Protein AF-A0A4V4HAG2-F1 (afdb_monomer_lite)

Radius of gyration: 19.71 Å; chains: 1; bounding box: 42×32×71 Å

Organism: Dendrothele bispora (strain CBS 962.96) (NCBI:txid1314807)

InterPro domains:
  IPR001300 Peptidase C2, calpain, catalytic domain [PF00648] (74-157)
  IPR001300 Peptidase C2, calpain, catalytic domain [PS50203] (80-157)
  IPR022684 Peptidase C2, calpain family [PR00704] (33-56)
  IPR022684 Peptidase C2, calpain family [PR00704] (79-101)
  IPR022684 Peptidase C2, calpain family [PR00704] (136-157)
  IPR022684 Peptidase C2, calpain family [PTHR10183] (34-156)
  IPR038765 Papain-like cysteine peptidase superfamily [SSF54001] (9-156)

Foldseek 3Di:
DDDDDPPDDDDDPPPPPPLCPPQVVVLLVVLAVVQVVQVVVCVVVVAADADPVQHCQVPVPVNVDDPDDDPDDDDDPDDDAPVVVDVDDDPDDVFQALVVQDDDPRDPCVVVNVVLNVQRVDGPRNVVQFSDDDVVRFKTWGWDQDPNHIDIDIHGD

Sequence (157 aa):
AVPLSQTTFVQQPEKAGLLVTEELDKALNDCRAKVDRISKDCKMRNRKFRDVEFDIELDKERCLHGLGETDESYDPSDVQRVSEIFENPQFFVDGADSADLVQGGSIGDCWFVSALATMATKKNLVERFCVARDEQVGVYGFIFFRDAYWVTVIIDE

Structure (mmCIF, N/CA/C/O backbone):
data_AF-A0A4V4HAG2-F1
#
_entry.id   AF-A0A4V4HAG2-F1
#
loop_
_atom_site.group_PDB
_atom_site.id
_atom_site.type_symbol
_atom_site.label_atom_id
_atom_site.label_alt_id
_atom_site.label_comp_id
_atom_site.label_asym_id
_atom_site.label_entity_id
_atom_site.label_seq_id
_atom_site.pdbx_PDB_ins_code
_atom_site.Cartn_x
_atom_site.Cartn_y
_atom_site.Cartn_z
_atom_site.occupancy
_atom_site.B_iso_or_equiv
_atom_site.auth_seq_id
_atom_site.auth_comp_id
_atom_site.auth_asym_id
_atom_site.auth_atom_id
_atom_site.pdbx_PDB_model_num
ATOM 1 N N . ALA A 1 1 ? 13.679 -11.056 54.176 1.00 47.12 1 ALA A N 1
ATOM 2 C CA . ALA A 1 1 ? 13.637 -10.262 52.933 1.00 47.12 1 ALA A CA 1
ATOM 3 C C . ALA A 1 1 ? 12.186 -9.883 52.672 1.00 47.12 1 ALA A C 1
ATOM 5 O O . ALA A 1 1 ? 11.338 -10.763 52.738 1.00 47.12 1 ALA A O 1
ATOM 6 N N . VAL A 1 2 ? 11.890 -8.595 52.486 1.00 49.06 2 VAL A N 1
ATOM 7 C CA . VAL A 1 2 ? 10.539 -8.116 52.145 1.00 49.06 2 VAL A CA 1
ATOM 8 C C . VAL A 1 2 ? 10.338 -8.341 50.641 1.00 49.06 2 VAL A C 1
ATOM 10 O O . VAL A 1 2 ? 11.245 -7.986 49.886 1.00 49.06 2 VAL A O 1
ATOM 13 N N . PRO A 1 3 ? 9.227 -8.941 50.175 1.00 53.97 3 PRO A N 1
ATOM 14 C CA . PRO A 1 3 ? 8.995 -9.106 48.747 1.00 53.97 3 PRO A CA 1
ATOM 15 C C . PRO A 1 3 ? 8.775 -7.728 48.121 1.00 53.97 3 PRO A C 1
ATOM 17 O O . PRO A 1 3 ? 7.953 -6.951 48.608 1.00 53.97 3 PRO A O 1
ATOM 20 N N . LEU A 1 4 ? 9.511 -7.417 47.055 1.00 51.91 4 LEU A N 1
ATOM 21 C CA . LEU A 1 4 ? 9.258 -6.229 46.245 1.00 51.91 4 LEU A CA 1
ATOM 22 C C . LEU A 1 4 ? 7.850 -6.349 45.651 1.00 51.91 4 LEU A C 1
ATOM 24 O O . LEU A 1 4 ? 7.572 -7.284 44.901 1.00 51.91 4 LEU A O 1
ATOM 28 N N . SER A 1 5 ? 6.956 -5.423 46.004 1.00 62.81 5 SER A N 1
ATOM 29 C CA . SER A 1 5 ? 5.647 -5.330 45.364 1.00 62.81 5 SER A CA 1
ATOM 30 C C . SER A 1 5 ? 5.860 -5.049 43.882 1.00 62.81 5 SER A C 1
ATOM 32 O O . SER A 1 5 ? 6.462 -4.035 43.526 1.00 62.81 5 SER A O 1
ATOM 34 N N . GLN A 1 6 ? 5.384 -5.947 43.025 1.00 57.25 6 GLN A N 1
ATOM 35 C CA . GLN A 1 6 ? 5.404 -5.768 41.581 1.00 57.25 6 GLN A CA 1
ATOM 36 C C . GLN A 1 6 ? 4.540 -4.545 41.249 1.00 57.25 6 GLN A C 1
ATOM 38 O O . GLN A 1 6 ? 3.309 -4.611 41.279 1.00 57.25 6 GLN A O 1
ATOM 43 N N . THR A 1 7 ? 5.177 -3.403 40.994 1.00 53.19 7 THR A N 1
ATOM 44 C CA . THR A 1 7 ? 4.487 -2.191 40.557 1.00 53.19 7 THR A CA 1
ATOM 45 C C . THR A 1 7 ? 3.937 -2.461 39.163 1.00 53.19 7 THR A C 1
ATOM 47 O O . THR A 1 7 ? 4.643 -2.348 38.166 1.00 53.19 7 THR A O 1
ATOM 50 N N . THR A 1 8 ? 2.681 -2.890 39.092 1.00 56.91 8 THR A N 1
ATOM 51 C CA . THR A 1 8 ? 2.006 -3.112 37.816 1.00 56.91 8 THR A CA 1
ATOM 52 C C . THR A 1 8 ? 1.459 -1.768 37.364 1.00 56.91 8 THR A C 1
ATOM 54 O O . THR A 1 8 ? 0.564 -1.211 38.000 1.00 56.91 8 THR A O 1
ATOM 57 N N . PHE A 1 9 ? 2.025 -1.213 36.294 1.00 58.41 9 PHE A N 1
ATOM 58 C CA . PHE A 1 9 ? 1.470 -0.025 35.661 1.00 58.41 9 PHE A CA 1
ATOM 59 C C . PHE A 1 9 ? 0.163 -0.421 34.968 1.00 58.41 9 PHE A C 1
ATOM 61 O O . PHE A 1 9 ? 0.169 -1.064 33.920 1.00 58.41 9 PHE A O 1
ATOM 68 N N . VAL A 1 10 ? -0.969 -0.084 35.586 1.00 59.94 10 VAL A N 1
ATOM 69 C CA . VAL A 1 10 ? -2.289 -0.284 34.984 1.00 59.94 10 VAL A CA 1
ATOM 70 C C . VAL A 1 10 ? -2.469 0.789 33.918 1.00 59.94 10 VAL A C 1
ATOM 72 O O . VAL A 1 10 ? -2.608 1.972 34.229 1.00 59.94 10 VAL A O 1
ATOM 75 N N . GLN A 1 11 ? -2.436 0.374 32.653 1.00 49.59 11 GLN A N 1
ATOM 76 C CA . GLN A 1 11 ? -2.688 1.259 31.523 1.00 49.59 11 GLN A CA 1
ATOM 77 C C . GLN A 1 11 ? -4.124 1.792 31.646 1.00 49.59 11 GLN A C 1
ATOM 79 O O . GLN A 1 11 ? -5.079 1.017 31.624 1.00 49.59 11 GLN A O 1
ATOM 84 N N . GLN A 1 12 ? -4.281 3.103 31.861 1.00 52.28 12 GLN A N 1
ATOM 85 C CA . GLN A 1 12 ? -5.604 3.705 32.025 1.00 52.28 12 GLN A CA 1
ATOM 86 C C . GLN A 1 12 ? -6.401 3.557 30.717 1.00 52.28 12 GLN A C 1
ATOM 88 O O . GLN A 1 12 ? -5.932 4.038 29.682 1.00 52.28 12 GLN A O 1
ATOM 93 N N . PRO A 1 13 ? -7.593 2.932 30.743 1.00 58.12 13 PRO A N 1
ATOM 94 C CA . PRO A 1 13 ? -8.338 2.596 29.529 1.00 58.12 13 PRO A CA 1
ATOM 95 C C . PRO A 1 13 ? -8.840 3.823 28.751 1.00 58.12 13 PRO A C 1
ATOM 97 O O . PRO A 1 13 ? -9.103 3.714 27.560 1.00 58.12 13 PRO A O 1
ATOM 100 N N . GLU A 1 14 ? -8.933 4.994 29.389 1.00 52.31 14 GLU A N 1
ATOM 101 C CA . GLU A 1 14 ? -9.659 6.156 28.847 1.00 52.31 14 GLU A CA 1
ATOM 102 C C . GLU A 1 14 ? -8.780 7.355 28.462 1.00 52.31 14 GLU A C 1
ATOM 104 O O . GLU A 1 14 ? -9.263 8.477 28.328 1.00 52.31 14 GLU A O 1
ATOM 109 N N . LYS A 1 15 ? -7.473 7.152 28.266 1.00 45.94 15 LYS A N 1
ATOM 110 C CA . LYS A 1 15 ? -6.581 8.200 27.732 1.00 45.94 15 LYS A CA 1
ATOM 111 C C . LYS A 1 15 ? -5.732 7.724 26.555 1.00 45.94 15 LYS A C 1
ATOM 113 O O . LYS A 1 15 ? -4.587 8.141 26.403 1.00 45.94 15 LYS A O 1
ATOM 118 N N . ALA A 1 16 ? -6.298 6.900 25.676 1.00 50.19 16 ALA A N 1
ATOM 119 C CA . ALA A 1 16 ? -5.912 7.013 24.272 1.00 50.19 16 ALA A CA 1
ATOM 120 C C . ALA A 1 16 ? -6.422 8.393 23.821 1.00 50.19 16 ALA A C 1
ATOM 122 O O . ALA A 1 16 ? -7.624 8.630 23.838 1.00 50.19 16 ALA A O 1
ATOM 123 N N . GLY A 1 17 ? -5.506 9.347 23.625 1.00 47.34 17 GLY A N 1
ATOM 124 C CA . GLY A 1 17 ? -5.815 10.778 23.580 1.00 47.34 17 GLY A CA 1
ATOM 125 C C . GLY A 1 17 ? -6.940 11.141 22.610 1.00 47.34 17 GLY A C 1
ATOM 126 O O . GLY A 1 17 ? -7.101 10.516 21.575 1.00 47.34 17 GLY A O 1
ATOM 127 N N . LEU A 1 18 ? -7.675 12.204 22.928 1.00 41.59 18 LEU A N 1
ATOM 128 C CA . LEU A 1 18 ? -8.749 12.799 22.120 1.00 41.59 18 LEU A CA 1
ATOM 129 C C . LEU A 1 18 ? -8.351 13.085 20.647 1.00 41.59 18 LEU A C 1
ATOM 131 O O . LEU A 1 18 ? -9.209 13.16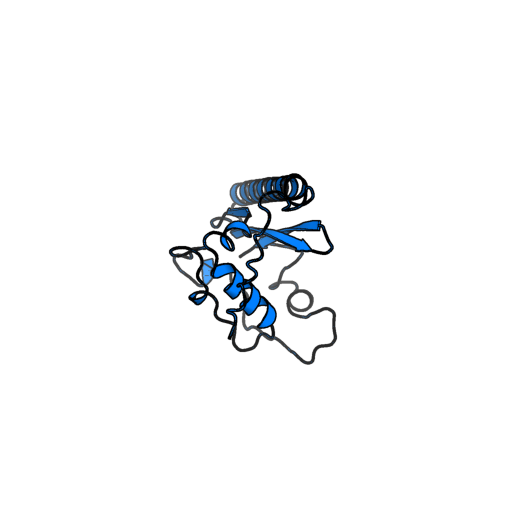2 19.780 1.00 41.59 18 LEU A O 1
ATOM 135 N N . LEU A 1 19 ? -7.047 13.177 20.360 1.00 48.59 19 LEU A N 1
ATOM 136 C CA . LEU A 1 19 ? -6.448 13.297 19.018 1.00 48.59 19 LEU A CA 1
ATOM 137 C C . LEU A 1 19 ? -6.477 11.985 18.203 1.00 48.59 19 LEU A C 1
ATOM 139 O O . LEU A 1 19 ? -6.257 11.979 16.998 1.00 48.59 19 LEU A O 1
ATOM 143 N N . VAL A 1 20 ? -6.706 10.846 18.857 1.00 58.84 20 VAL A N 1
ATOM 144 C CA . VAL A 1 20 ? -6.510 9.506 18.289 1.00 58.84 20 VAL A CA 1
ATOM 145 C C . VAL A 1 20 ? -7.779 8.955 17.645 1.00 58.84 20 VAL A C 1
ATOM 147 O O . VAL A 1 20 ? -7.663 8.032 16.853 1.00 58.84 20 VAL A O 1
ATOM 150 N N . THR A 1 21 ? -8.972 9.488 17.932 1.00 72.75 21 THR A N 1
ATOM 151 C CA . THR A 1 21 ? -10.220 8.934 17.374 1.00 72.75 21 THR A CA 1
ATOM 152 C C . THR A 1 21 ? -10.782 9.767 16.234 1.00 72.75 21 THR A C 1
ATOM 154 O O . THR A 1 21 ? -10.887 9.245 15.139 1.00 72.75 21 THR A O 1
ATOM 157 N N . GLU A 1 22 ? -11.086 11.056 16.418 1.00 86.25 22 GLU A N 1
ATOM 158 C CA . GLU A 1 22 ? -11.798 11.819 15.374 1.00 86.25 22 GLU A CA 1
ATOM 159 C C . GLU A 1 22 ? -10.943 12.069 14.123 1.00 86.25 22 GLU A C 1
ATOM 161 O O . GLU A 1 22 ? -11.402 11.859 12.999 1.00 86.25 22 GLU A O 1
ATOM 166 N N . GLU A 1 23 ? -9.684 12.482 14.299 1.00 87.69 23 GLU A N 1
ATOM 167 C CA . GLU A 1 23 ? -8.761 12.691 13.176 1.00 87.69 23 GLU A CA 1
ATOM 168 C C . GLU A 1 23 ? -8.406 11.374 12.484 1.00 87.69 23 GLU A C 1
ATOM 170 O O . GLU A 1 23 ? -8.325 11.325 11.255 1.00 87.69 23 GLU A O 1
ATOM 175 N N . LEU A 1 24 ? -8.242 10.302 13.266 1.00 90.38 24 LEU A N 1
ATOM 176 C CA . LEU A 1 24 ? -8.034 8.963 12.731 1.00 90.38 24 LEU A CA 1
ATOM 177 C C . LEU A 1 24 ? -9.255 8.518 11.932 1.00 90.38 24 LEU A C 1
ATOM 179 O O . LEU A 1 24 ? -9.106 8.139 10.780 1.00 90.38 24 LEU A O 1
ATOM 183 N N . ASP A 1 25 ? -10.457 8.599 12.497 1.00 92.44 25 ASP A N 1
ATOM 184 C CA . ASP A 1 25 ? -11.702 8.191 11.846 1.00 92.44 25 ASP A CA 1
ATOM 185 C C . ASP A 1 25 ? -11.912 8.962 10.546 1.00 92.44 25 ASP A C 1
ATOM 187 O O . ASP A 1 25 ? -12.253 8.372 9.517 1.00 92.44 25 ASP A O 1
ATOM 191 N N . LYS A 1 26 ? -11.636 10.271 10.561 1.00 93.75 26 LYS A N 1
ATOM 192 C CA . LYS A 1 26 ? -11.636 11.089 9.351 1.00 93.75 26 LYS A CA 1
ATOM 193 C C . LYS A 1 26 ? -10.627 10.563 8.328 1.00 93.75 26 LYS A C 1
ATOM 195 O O . LYS A 1 26 ? -11.015 10.320 7.189 1.00 93.75 26 LYS A O 1
ATOM 200 N N . ALA A 1 27 ? -9.370 10.348 8.714 1.00 94.00 27 ALA A N 1
ATOM 201 C CA . ALA A 1 27 ? -8.334 9.861 7.805 1.00 94.00 27 ALA A CA 1
ATOM 202 C C . ALA A 1 27 ? -8.646 8.455 7.258 1.00 94.00 27 ALA A C 1
ATOM 204 O O . ALA A 1 27 ? -8.455 8.192 6.072 1.00 94.00 27 ALA A O 1
ATOM 205 N N . LEU A 1 28 ? -9.200 7.568 8.087 1.00 95.12 28 LEU A N 1
ATOM 206 C CA . LEU A 1 28 ? -9.660 6.244 7.678 1.00 95.12 28 LEU A CA 1
ATOM 207 C C . LEU A 1 28 ? -10.788 6.353 6.644 1.00 95.12 28 LEU A C 1
ATOM 209 O O . LEU A 1 28 ? -10.758 5.666 5.626 1.00 95.12 28 LEU A O 1
ATOM 213 N N . ASN A 1 29 ? -11.776 7.219 6.874 1.00 96.88 29 ASN A N 1
ATOM 214 C CA . ASN A 1 29 ? -12.885 7.423 5.942 1.00 96.88 29 ASN A CA 1
ATOM 215 C C . ASN A 1 29 ? -12.425 8.054 4.623 1.00 96.88 29 ASN A C 1
ATOM 217 O O . ASN A 1 29 ? -12.836 7.593 3.557 1.00 96.88 29 ASN A O 1
ATOM 221 N N . ASP A 1 30 ? -11.533 9.043 4.686 1.00 96.81 30 ASP A N 1
ATOM 222 C CA . ASP A 1 30 ? -10.924 9.670 3.511 1.00 96.81 30 ASP A CA 1
ATOM 223 C C . ASP A 1 30 ? -10.134 8.635 2.689 1.00 96.81 30 ASP A C 1
ATOM 225 O O . ASP A 1 30 ? -10.257 8.587 1.461 1.00 96.81 30 ASP A O 1
ATOM 229 N N . CYS A 1 31 ? -9.388 7.748 3.359 1.00 97.94 31 CYS A N 1
ATOM 230 C CA . CYS A 1 31 ? -8.675 6.641 2.726 1.00 97.94 31 CYS A CA 1
ATOM 231 C C . CYS A 1 31 ? -9.629 5.682 2.001 1.00 97.94 31 CYS A C 1
ATOM 233 O O . CYS A 1 31 ? -9.461 5.456 0.800 1.00 97.94 31 CYS A O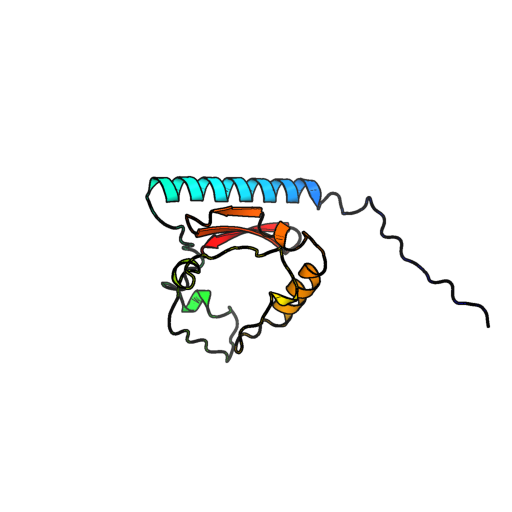 1
ATOM 235 N N . ARG A 1 32 ? -10.681 5.194 2.679 1.00 98.38 32 ARG A N 1
ATOM 236 C CA . ARG A 1 32 ? -11.699 4.315 2.065 1.00 98.38 32 ARG A CA 1
ATOM 237 C C . ARG A 1 32 ? -12.334 4.963 0.841 1.00 98.38 32 ARG A C 1
ATOM 239 O O . ARG A 1 32 ? -12.365 4.363 -0.227 1.00 98.38 32 ARG A O 1
ATOM 246 N N . ALA A 1 33 ? -12.769 6.216 0.968 1.00 98.50 33 ALA A N 1
ATOM 247 C CA . ALA A 1 33 ? -13.396 6.944 -0.129 1.00 98.50 33 ALA A CA 1
ATOM 248 C C . ALA A 1 33 ? -12.446 7.128 -1.326 1.00 98.50 33 ALA A C 1
ATOM 250 O O . ALA A 1 33 ? -12.874 7.037 -2.483 1.00 98.50 33 ALA A O 1
ATOM 251 N N . LYS A 1 34 ? -11.152 7.370 -1.072 1.00 98.38 34 LYS A N 1
ATOM 252 C CA . LYS A 1 34 ? -10.138 7.501 -2.125 1.00 98.38 34 LYS A CA 1
ATOM 253 C C . LYS A 1 34 ? -9.899 6.168 -2.837 1.00 98.38 34 LYS A C 1
ATOM 255 O O . LYS A 1 34 ? -9.916 6.163 -4.069 1.00 98.38 34 LYS A O 1
ATOM 260 N N . VAL A 1 35 ? -9.744 5.069 -2.095 1.00 98.62 35 VAL A N 1
ATOM 261 C CA . VAL A 1 35 ? -9.602 3.714 -2.658 1.00 98.62 35 VAL A CA 1
ATOM 262 C C . VAL A 1 35 ? -10.829 3.342 -3.488 1.00 98.62 35 VAL A C 1
ATOM 264 O O . VAL A 1 35 ? -10.682 2.979 -4.652 1.00 98.62 35 VAL A O 1
ATOM 267 N N . ASP A 1 36 ? -12.038 3.538 -2.960 1.00 98.69 36 ASP A N 1
ATOM 268 C CA . ASP A 1 36 ? -13.290 3.235 -3.664 1.00 98.69 36 ASP A CA 1
ATOM 269 C C . ASP A 1 36 ? -13.422 4.008 -4.979 1.00 98.69 36 ASP A C 1
ATOM 271 O O . ASP A 1 36 ? -13.866 3.473 -6.000 1.00 98.69 36 ASP A O 1
ATOM 275 N N . ARG A 1 37 ? -13.044 5.291 -4.974 1.00 98.62 37 ARG A N 1
ATOM 276 C CA . ARG A 1 37 ? -13.068 6.133 -6.175 1.00 98.62 37 ARG A CA 1
ATOM 277 C C . ARG A 1 37 ? -12.083 5.625 -7.226 1.00 98.62 37 ARG A C 1
ATOM 279 O O . ARG A 1 37 ? -12.442 5.560 -8.401 1.00 98.62 37 ARG A O 1
ATOM 286 N N . ILE A 1 38 ? -10.863 5.286 -6.810 1.00 98.56 38 ILE A N 1
ATOM 287 C CA . ILE A 1 38 ? -9.820 4.757 -7.698 1.00 98.56 38 ILE A CA 1
ATOM 288 C C . ILE A 1 38 ? -10.246 3.403 -8.266 1.00 98.56 38 ILE A C 1
ATOM 290 O O . ILE A 1 38 ? -10.181 3.215 -9.480 1.00 98.56 38 ILE A O 1
ATOM 294 N N . SER A 1 39 ? -10.749 2.505 -7.419 1.00 98.69 39 SER A N 1
ATOM 295 C CA . SER A 1 39 ? -11.270 1.197 -7.819 1.00 98.69 39 SER A CA 1
ATOM 296 C C . SER A 1 39 ? -12.340 1.324 -8.904 1.00 98.69 39 SER A C 1
ATOM 298 O O . SER A 1 39 ? -12.222 0.712 -9.968 1.00 98.69 39 SER A O 1
ATOM 300 N N . LYS A 1 40 ? -13.346 2.183 -8.694 1.00 98.69 40 LYS A N 1
ATOM 301 C CA . LYS A 1 40 ? -14.422 2.409 -9.673 1.00 98.69 40 LYS A CA 1
ATOM 302 C C . LYS A 1 40 ? -13.898 2.924 -11.014 1.00 98.69 40 LYS A C 1
ATOM 304 O O . LYS A 1 40 ? -14.330 2.423 -12.049 1.00 98.69 40 LYS A O 1
ATOM 309 N N . ASP A 1 41 ? -12.976 3.891 -11.013 1.00 98.50 41 ASP A N 1
ATOM 310 C CA . ASP A 1 41 ? -12.367 4.406 -12.250 1.00 98.50 41 ASP A CA 1
ATOM 311 C C . ASP A 1 41 ? -11.552 3.324 -12.977 1.00 98.50 41 ASP A C 1
ATOM 313 O O . ASP A 1 41 ? -11.691 3.152 -14.188 1.00 98.50 41 ASP A O 1
ATOM 317 N N . CYS A 1 42 ? -10.750 2.553 -12.240 1.00 98.44 42 CYS A N 1
ATOM 318 C CA . CYS A 1 42 ? -9.924 1.483 -12.794 1.00 98.44 42 CYS A CA 1
ATOM 319 C C . CYS A 1 42 ? -10.780 0.380 -13.430 1.00 98.44 42 CYS A C 1
ATOM 321 O O . CYS A 1 42 ? -10.548 0.009 -14.582 1.00 98.44 42 CYS A O 1
ATOM 323 N N . LYS A 1 43 ? -11.842 -0.059 -12.740 1.00 98.44 43 LYS A N 1
ATOM 324 C CA . LYS A 1 43 ? -12.814 -1.032 -13.266 1.00 98.44 43 LYS A CA 1
ATOM 325 C C . LYS A 1 43 ? -13.542 -0.500 -14.499 1.00 98.44 43 LYS A C 1
ATOM 327 O O . LYS A 1 43 ? -13.653 -1.212 -15.491 1.00 98.44 43 LYS A O 1
ATOM 332 N N . MET A 1 44 ? -13.988 0.758 -14.473 1.00 98.38 44 MET A N 1
ATOM 333 C CA . MET A 1 44 ? -14.671 1.393 -15.609 1.00 98.38 44 MET A CA 1
ATOM 334 C C . MET A 1 44 ? -13.782 1.465 -16.857 1.00 98.38 44 MET A C 1
ATOM 336 O O . MET A 1 44 ? -14.272 1.321 -17.974 1.00 98.38 44 MET A O 1
ATOM 340 N N . ARG A 1 45 ? -12.479 1.682 -16.670 1.00 97.94 45 ARG A N 1
ATOM 341 C CA . ARG A 1 45 ? -11.495 1.792 -17.756 1.00 97.94 45 ARG A CA 1
ATOM 342 C C . ARG A 1 45 ? -10.805 0.473 -18.100 1.00 97.94 45 ARG A C 1
ATOM 344 O O . ARG A 1 45 ? -9.926 0.483 -18.955 1.00 97.94 45 ARG A O 1
ATOM 351 N N . ASN A 1 46 ? -11.179 -0.629 -17.446 1.00 97.31 46 ASN A N 1
ATOM 352 C CA . ASN A 1 46 ? -10.542 -1.937 -17.587 1.00 97.31 46 ASN A CA 1
ATOM 353 C C . ASN A 1 46 ? -9.006 -1.874 -17.455 1.00 97.31 46 ASN A C 1
ATOM 355 O O . ASN A 1 46 ? -8.271 -2.345 -18.322 1.00 97.31 46 ASN A O 1
ATOM 359 N N . ARG A 1 47 ? -8.522 -1.236 -16.384 1.00 97.06 47 ARG A N 1
ATOM 360 C CA . ARG A 1 47 ? -7.090 -1.087 -16.090 1.00 97.06 47 ARG A CA 1
ATOM 361 C C . ARG A 1 47 ? -6.789 -1.381 -14.624 1.00 97.06 47 ARG A C 1
ATOM 363 O O . ARG A 1 47 ? -7.672 -1.257 -13.778 1.00 97.06 47 ARG A O 1
ATOM 370 N N . LYS A 1 48 ? -5.530 -1.698 -14.328 1.00 96.75 48 LYS A N 1
ATOM 371 C CA . LYS A 1 48 ? -4.986 -1.695 -12.965 1.00 96.75 48 LYS A CA 1
ATOM 372 C C . LYS A 1 48 ? -4.654 -0.261 -12.523 1.00 96.75 48 LYS A C 1
ATOM 374 O O . LYS A 1 48 ? -4.418 0.618 -13.361 1.00 96.75 48 LYS A O 1
ATOM 379 N N . PHE A 1 49 ? -4.668 -0.019 -11.218 1.00 97.81 49 PHE A N 1
ATOM 380 C CA . PHE A 1 49 ? -4.170 1.216 -10.629 1.00 97.81 49 PHE A CA 1
ATOM 381 C C . PHE A 1 49 ? -2.648 1.283 -10.784 1.00 97.81 49 PHE A C 1
ATOM 383 O O . PHE A 1 49 ? -1.964 0.263 -10.715 1.00 97.81 49 PHE A O 1
ATOM 390 N N . ARG A 1 50 ? -2.148 2.492 -11.045 1.00 96.06 50 ARG A N 1
ATOM 391 C CA . ARG A 1 50 ? -0.725 2.797 -11.149 1.00 96.06 50 ARG A CA 1
ATOM 392 C C . ARG A 1 50 ? -0.450 4.058 -10.352 1.00 96.06 50 ARG A C 1
ATOM 394 O O . ARG A 1 50 ? -1.109 5.071 -10.627 1.00 96.06 50 ARG A O 1
ATOM 401 N N . ASP A 1 51 ? 0.459 3.995 -9.389 1.00 96.12 51 ASP A N 1
ATOM 402 C CA . ASP A 1 51 ? 0.866 5.183 -8.644 1.00 96.12 51 ASP A CA 1
ATOM 403 C C . ASP A 1 51 ? 1.913 5.970 -9.437 1.00 96.12 51 ASP A C 1
ATOM 405 O O . ASP A 1 51 ? 3.069 5.589 -9.5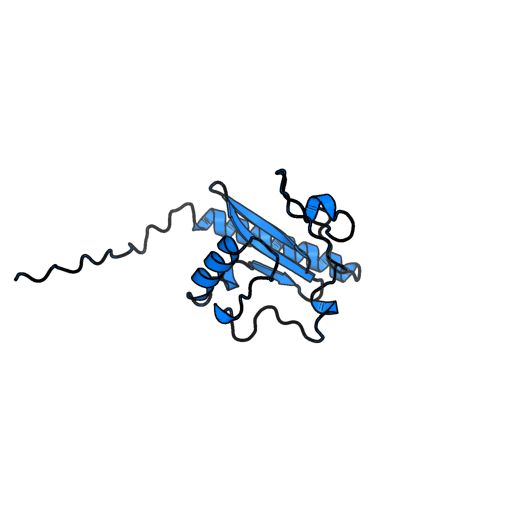52 1.00 96.12 51 ASP A O 1
ATOM 409 N N . VAL A 1 52 ? 1.490 7.096 -10.009 1.00 93.69 52 VAL A N 1
ATOM 410 C CA . VAL A 1 52 ? 2.370 7.961 -10.807 1.00 93.69 52 VAL A CA 1
ATOM 411 C C . VAL A 1 52 ? 3.354 8.765 -9.955 1.00 93.69 52 VAL A C 1
ATOM 413 O O . VAL A 1 52 ? 4.292 9.337 -10.503 1.00 93.69 52 VAL A O 1
ATOM 416 N N . GLU A 1 53 ? 3.122 8.876 -8.643 1.00 91.94 53 GLU A N 1
ATOM 417 C CA . GLU A 1 53 ? 4.034 9.562 -7.721 1.00 91.94 53 GLU A CA 1
ATOM 418 C C . GLU A 1 53 ? 5.126 8.622 -7.186 1.00 91.94 53 GLU A C 1
ATOM 420 O O . GLU A 1 53 ? 6.143 9.108 -6.686 1.00 91.94 53 GLU A O 1
ATOM 425 N N . PHE A 1 54 ? 4.935 7.305 -7.327 1.00 93.31 54 PHE A N 1
ATOM 426 C CA . PHE A 1 54 ? 5.854 6.253 -6.895 1.00 93.31 54 PHE A CA 1
ATOM 427 C C . PHE A 1 54 ? 5.923 5.123 -7.940 1.00 93.31 54 PHE A C 1
ATOM 429 O O . PHE A 1 54 ? 5.499 3.994 -7.709 1.00 93.31 54 PHE A O 1
ATOM 436 N N . ASP A 1 55 ? 6.439 5.449 -9.125 1.00 92.44 55 ASP A N 1
ATOM 437 C CA . ASP A 1 55 ? 6.485 4.546 -10.276 1.00 92.44 55 ASP A CA 1
ATOM 438 C C . ASP A 1 55 ? 7.887 3.943 -10.449 1.00 92.44 55 ASP A C 1
ATOM 440 O O . ASP A 1 55 ? 8.759 4.543 -11.074 1.00 92.44 55 ASP A O 1
ATOM 444 N N . ILE A 1 56 ? 8.125 2.750 -9.902 1.00 88.88 56 ILE A N 1
ATOM 445 C CA . ILE A 1 56 ? 9.457 2.115 -9.939 1.00 88.88 56 ILE A CA 1
ATOM 446 C C . ILE A 1 56 ? 9.870 1.738 -11.374 1.00 88.88 56 ILE A C 1
ATOM 448 O O . ILE A 1 56 ? 11.056 1.743 -11.699 1.00 88.88 56 ILE A O 1
ATOM 452 N N . GLU A 1 57 ? 8.912 1.428 -12.250 1.00 88.31 57 GLU A N 1
ATOM 453 C CA . GLU A 1 57 ? 9.190 1.013 -13.630 1.00 88.31 57 GLU A CA 1
ATOM 454 C C . GLU A 1 57 ? 9.619 2.205 -14.505 1.00 88.31 57 GLU A C 1
ATOM 456 O O . GLU A 1 57 ? 10.531 2.067 -15.321 1.00 88.31 57 GLU A O 1
ATOM 461 N N . LEU A 1 58 ? 8.999 3.381 -14.337 1.00 89.75 58 LEU A N 1
ATOM 462 C CA . LEU A 1 58 ? 9.298 4.575 -15.147 1.00 89.75 58 LEU A CA 1
ATOM 463 C C . LEU A 1 58 ? 10.179 5.620 -14.446 1.00 89.75 58 LEU A C 1
ATOM 465 O O . LEU A 1 58 ? 10.744 6.475 -15.129 1.00 89.75 58 LEU A O 1
ATOM 469 N N . ASP A 1 59 ? 10.314 5.562 -13.122 1.00 89.75 59 ASP A N 1
ATOM 470 C CA . ASP A 1 59 ? 11.092 6.497 -12.295 1.00 89.75 59 ASP A CA 1
ATOM 471 C C . ASP A 1 59 ? 11.912 5.749 -11.219 1.00 89.75 59 ASP A C 1
ATOM 473 O O . ASP A 1 59 ? 11.880 6.066 -10.024 1.00 89.75 59 ASP A O 1
ATOM 477 N N . LYS A 1 60 ? 12.658 4.719 -11.656 1.00 87.31 60 LYS A N 1
ATOM 478 C CA . LYS A 1 60 ? 13.489 3.850 -10.799 1.00 87.31 60 LYS A CA 1
ATOM 479 C C . LYS A 1 60 ? 14.414 4.650 -9.885 1.00 87.31 60 LYS A C 1
ATOM 481 O O . LYS A 1 60 ? 14.438 4.399 -8.688 1.00 87.31 60 LYS A O 1
ATOM 486 N N . GLU A 1 61 ? 15.132 5.635 -10.423 1.00 84.50 61 GLU A N 1
ATOM 487 C CA . GLU A 1 61 ? 16.129 6.396 -9.658 1.00 84.50 61 GLU A CA 1
ATOM 488 C C . GLU A 1 61 ? 15.511 7.125 -8.459 1.00 84.50 61 GLU A C 1
ATOM 490 O O . GLU A 1 61 ? 16.045 7.081 -7.352 1.00 84.50 61 GLU A O 1
ATOM 495 N N . ARG A 1 62 ? 14.354 7.768 -8.656 1.00 85.50 62 ARG A N 1
ATOM 496 C CA . ARG A 1 62 ? 13.679 8.520 -7.594 1.00 85.50 62 ARG A CA 1
ATOM 497 C C . ARG A 1 62 ? 12.991 7.616 -6.573 1.00 85.50 62 ARG A C 1
ATOM 499 O O . ARG A 1 62 ? 12.850 8.017 -5.419 1.00 85.50 62 ARG A O 1
ATOM 506 N N . CYS A 1 63 ? 12.526 6.442 -6.994 1.00 88.19 63 CYS A N 1
ATOM 507 C CA . CYS A 1 63 ? 11.771 5.531 -6.133 1.00 88.19 63 CYS A CA 1
ATOM 508 C C . CYS A 1 63 ? 12.667 4.548 -5.367 1.00 88.19 63 CYS A C 1
ATOM 510 O O . CYS A 1 63 ? 12.298 4.110 -4.280 1.00 88.19 63 CYS A O 1
ATOM 512 N N . LEU A 1 64 ? 13.830 4.198 -5.923 1.00 85.56 64 LEU A N 1
ATOM 513 C CA . LEU A 1 64 ? 14.732 3.185 -5.374 1.00 85.56 64 LEU A CA 1
ATOM 514 C C . LEU A 1 64 ? 15.799 3.771 -4.443 1.00 85.56 64 LEU A C 1
ATOM 516 O O . LEU A 1 64 ? 16.246 3.089 -3.520 1.00 85.56 64 LEU A O 1
ATOM 520 N N . HIS A 1 65 ? 16.202 5.024 -4.665 1.00 82.38 65 HIS A N 1
ATOM 521 C CA . HIS A 1 65 ? 17.251 5.675 -3.887 1.00 82.38 65 HIS A CA 1
ATOM 522 C C . HIS A 1 65 ? 16.678 6.703 -2.909 1.00 82.38 65 HIS A C 1
ATOM 524 O O . HIS A 1 65 ? 15.773 7.477 -3.222 1.00 82.38 65 HIS A O 1
ATOM 530 N N . GLY A 1 66 ? 17.224 6.713 -1.691 1.00 77.56 66 GLY A N 1
ATOM 531 C CA . GLY A 1 66 ? 16.896 7.728 -0.696 1.00 77.56 66 GLY A CA 1
ATOM 532 C C . GLY A 1 66 ? 17.402 9.117 -1.099 1.00 77.56 66 GLY A C 1
ATOM 533 O O . GLY A 1 66 ? 18.268 9.268 -1.952 1.00 77.56 66 GLY A O 1
ATOM 534 N N . LEU A 1 67 ? 16.901 10.160 -0.430 1.00 76.69 67 LEU A N 1
ATOM 535 C CA . LEU A 1 67 ? 17.335 11.548 -0.664 1.00 76.69 67 LEU A CA 1
ATOM 536 C C . LEU A 1 67 ? 18.775 11.842 -0.193 1.00 76.69 67 LEU A C 1
ATOM 538 O O . LEU A 1 67 ? 19.285 12.932 -0.444 1.00 76.69 67 LEU A O 1
ATOM 542 N N . GLY A 1 68 ? 19.397 10.922 0.550 1.00 74.00 68 GLY A N 1
ATOM 543 C CA . GLY A 1 68 ? 20.768 11.047 1.041 1.00 74.00 68 GLY A CA 1
ATOM 544 C C . GLY A 1 68 ? 21.762 10.314 0.145 1.00 74.00 68 GLY A C 1
ATOM 545 O O . GLY A 1 68 ? 21.405 9.346 -0.517 1.00 74.00 68 GLY A O 1
ATOM 546 N N . GLU A 1 69 ? 23.020 10.751 0.159 1.00 65.06 69 GLU A N 1
ATOM 547 C CA . GLU A 1 69 ? 24.110 10.006 -0.475 1.00 65.06 69 GLU A CA 1
ATOM 548 C C . GLU A 1 69 ? 24.317 8.687 0.282 1.00 65.06 69 GLU A C 1
ATOM 550 O O . GLU A 1 69 ? 24.760 8.676 1.432 1.00 65.06 69 GLU A O 1
ATOM 555 N N . THR A 1 70 ? 23.955 7.575 -0.350 1.00 68.19 70 THR A N 1
ATOM 556 C CA . THR A 1 70 ? 24.212 6.226 0.154 1.00 68.19 70 THR A CA 1
ATOM 557 C C . THR A 1 70 ? 25.085 5.482 -0.844 1.00 68.19 70 THR A C 1
ATOM 559 O O . THR A 1 70 ? 24.801 5.510 -2.038 1.00 68.19 70 THR A O 1
ATOM 562 N N . ASP A 1 71 ? 26.089 4.749 -0.360 1.00 65.56 71 ASP A N 1
ATOM 563 C CA . ASP A 1 71 ? 26.893 3.833 -1.191 1.00 65.56 71 ASP A CA 1
ATOM 564 C C . ASP A 1 71 ? 26.090 2.597 -1.664 1.00 65.56 71 ASP A C 1
ATOM 566 O O . ASP A 1 71 ? 26.602 1.745 -2.391 1.00 65.56 71 ASP A O 1
ATOM 570 N N . GLU A 1 72 ? 24.825 2.473 -1.249 1.00 70.75 72 GLU A N 1
ATOM 571 C CA . GLU A 1 72 ? 23.926 1.392 -1.643 1.00 70.75 72 GLU A CA 1
ATOM 572 C C . GLU A 1 72 ? 23.381 1.617 -3.059 1.00 70.75 72 GLU A C 1
ATOM 574 O O . GLU A 1 72 ? 22.537 2.480 -3.308 1.00 70.75 72 GLU A O 1
ATOM 579 N N . SER A 1 73 ? 23.865 0.804 -3.997 1.00 74.88 73 SER A N 1
ATOM 580 C CA . SER A 1 73 ? 23.333 0.706 -5.353 1.00 74.88 73 SER A CA 1
ATOM 581 C C . SER A 1 73 ? 22.427 -0.519 -5.444 1.00 74.88 73 SER A C 1
ATOM 583 O O . SER A 1 73 ? 22.868 -1.653 -5.245 1.00 74.88 73 SER A O 1
ATOM 585 N N . TYR A 1 74 ? 21.150 -0.284 -5.731 1.00 80.44 74 TYR A N 1
ATOM 586 C CA . TYR A 1 74 ? 20.167 -1.328 -5.980 1.00 80.44 74 TYR A CA 1
ATOM 587 C C . TYR A 1 74 ? 19.956 -1.444 -7.491 1.00 80.44 74 TYR A C 1
ATOM 589 O O . TYR A 1 74 ? 19.589 -0.471 -8.144 1.00 80.44 74 TYR A O 1
ATOM 597 N N . ASP A 1 75 ? 20.153 -2.639 -8.047 1.00 83.38 75 ASP A N 1
ATOM 598 C CA . ASP A 1 75 ? 19.887 -2.904 -9.463 1.00 83.38 75 ASP A CA 1
ATOM 599 C C . ASP A 1 75 ? 18.962 -4.119 -9.645 1.00 83.38 75 ASP A C 1
ATOM 601 O O . ASP A 1 75 ? 19.413 -5.211 -9.998 1.00 83.38 75 ASP A O 1
ATOM 605 N N . PRO A 1 76 ? 17.658 -3.975 -9.335 1.00 85.94 76 PRO A N 1
ATOM 606 C CA . PRO A 1 76 ? 16.682 -5.024 -9.593 1.00 85.94 76 PRO A CA 1
ATOM 607 C C . PRO A 1 76 ? 16.588 -5.312 -11.092 1.00 85.94 76 PRO A C 1
ATOM 609 O O . PRO A 1 76 ? 16.618 -4.394 -11.916 1.00 85.94 76 PRO A O 1
ATOM 612 N N . SER A 1 77 ? 16.437 -6.597 -11.425 1.00 87.38 77 SER A N 1
ATOM 613 C CA . SER A 1 77 ? 16.328 -7.062 -12.810 1.00 87.38 77 SER A CA 1
ATOM 614 C C . SER A 1 77 ? 15.005 -6.687 -13.476 1.00 87.38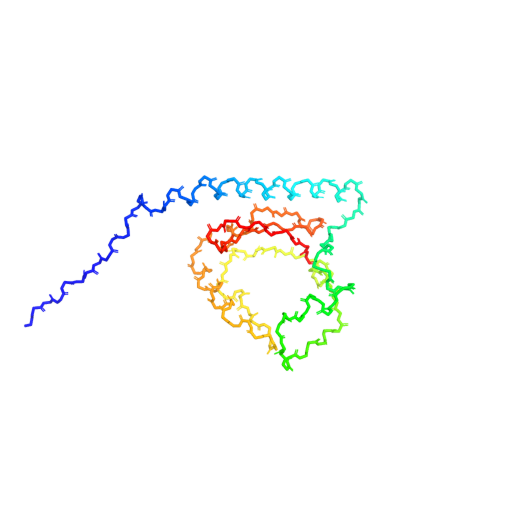 77 SER A C 1
ATOM 616 O O . SER A 1 77 ? 14.980 -6.550 -14.694 1.00 87.38 77 SER A O 1
ATOM 618 N N . ASP A 1 78 ? 13.924 -6.562 -12.702 1.00 89.44 78 ASP A N 1
ATOM 619 C CA . ASP A 1 78 ? 12.583 -6.263 -13.209 1.00 89.44 78 ASP A CA 1
ATOM 620 C C . ASP A 1 78 ? 11.676 -5.701 -12.096 1.00 89.44 78 ASP A C 1
ATOM 622 O O . ASP A 1 78 ? 12.005 -5.811 -10.910 1.00 89.44 78 ASP A O 1
ATOM 626 N N . VAL A 1 79 ? 10.535 -5.127 -12.484 1.00 91.12 79 VAL A N 1
ATOM 627 C CA . VAL A 1 79 ? 9.457 -4.669 -11.594 1.00 91.12 79 VAL A CA 1
ATOM 628 C C . VAL A 1 79 ? 8.175 -5.376 -12.020 1.00 91.12 79 VAL A C 1
ATOM 630 O O . VAL A 1 79 ? 7.709 -5.186 -13.138 1.00 91.12 79 VAL A O 1
ATOM 633 N N . GLN A 1 80 ? 7.607 -6.193 -11.134 1.00 93.94 80 GLN A N 1
ATOM 634 C CA . GLN A 1 80 ? 6.413 -6.990 -11.422 1.00 93.94 80 GLN A CA 1
ATOM 635 C C . GLN A 1 80 ? 5.378 -6.840 -10.317 1.00 93.94 80 GLN A C 1
ATOM 637 O O . GLN A 1 80 ? 5.726 -6.698 -9.144 1.00 93.94 80 GLN A O 1
ATOM 642 N N . ARG A 1 81 ? 4.105 -6.929 -10.696 1.00 94.56 81 ARG A N 1
ATOM 643 C CA . ARG A 1 81 ? 2.979 -6.936 -9.758 1.00 94.56 81 ARG A CA 1
ATOM 644 C C . ARG A 1 81 ? 2.901 -8.269 -9.030 1.00 94.56 81 ARG A C 1
ATOM 646 O O . ARG A 1 81 ? 3.222 -9.320 -9.583 1.00 94.56 81 ARG A O 1
ATOM 653 N N . VAL A 1 82 ? 2.342 -8.270 -7.824 1.00 94.31 82 VAL A N 1
ATOM 654 C CA . VAL A 1 82 ? 2.136 -9.506 -7.046 1.00 94.31 82 VAL A CA 1
ATOM 655 C C . VAL A 1 82 ? 1.330 -10.552 -7.835 1.00 94.31 82 VAL A C 1
ATOM 657 O O . VAL A 1 82 ? 1.667 -11.738 -7.821 1.00 94.31 82 VAL A O 1
ATOM 660 N N . SER A 1 83 ? 0.304 -10.119 -8.573 1.00 92.94 83 SER A N 1
ATOM 661 C CA . SER A 1 83 ? -0.505 -10.989 -9.445 1.00 92.94 83 SER A CA 1
ATOM 662 C C . SER A 1 83 ? 0.200 -11.520 -10.705 1.00 92.94 83 SER A C 1
ATOM 664 O O . SER A 1 83 ? -0.340 -12.404 -11.367 1.00 92.94 83 SER A O 1
ATOM 666 N N . GLU A 1 84 ? 1.393 -11.026 -11.034 1.00 94.19 84 GLU A N 1
ATOM 667 C CA . GLU A 1 84 ? 2.243 -11.555 -12.113 1.00 94.19 84 GLU A CA 1
ATOM 668 C C . GLU A 1 84 ? 3.224 -12.615 -11.588 1.00 94.19 84 GLU A C 1
ATOM 670 O O . GLU A 1 84 ? 3.635 -13.505 -12.332 1.00 94.19 84 GLU A O 1
ATOM 675 N N . ILE A 1 85 ? 3.551 -12.552 -10.294 1.00 94.56 85 ILE A N 1
ATOM 676 C CA . ILE A 1 85 ? 4.488 -13.459 -9.619 1.00 94.56 85 ILE A CA 1
ATOM 677 C C . ILE A 1 85 ? 3.772 -14.715 -9.097 1.00 94.56 85 ILE A C 1
ATOM 679 O O . ILE A 1 85 ? 4.327 -15.815 -9.141 1.00 94.56 85 ILE A O 1
ATOM 683 N N . PHE A 1 86 ? 2.539 -14.571 -8.598 1.00 95.06 86 PHE A N 1
ATOM 684 C CA . PHE A 1 86 ? 1.773 -15.653 -7.974 1.00 95.06 86 PHE A CA 1
ATOM 685 C C . PHE A 1 86 ? 0.425 -15.878 -8.669 1.00 95.06 86 PHE A C 1
ATOM 687 O O . PHE A 1 86 ? -0.282 -14.930 -8.990 1.00 95.06 86 PHE A O 1
ATOM 694 N N . GLU A 1 87 ? 0.014 -17.143 -8.828 1.00 94.38 87 GLU A N 1
ATOM 695 C CA . GLU A 1 87 ? -1.259 -17.494 -9.489 1.00 94.38 87 GLU A CA 1
ATOM 696 C C . GLU A 1 87 ? -2.505 -17.097 -8.679 1.00 94.38 87 GLU A C 1
ATOM 698 O O . GLU A 1 87 ? -3.537 -16.741 -9.244 1.00 94.38 87 GLU A O 1
ATOM 703 N N . ASN A 1 88 ? -2.430 -17.183 -7.349 1.00 94.25 88 ASN A N 1
ATOM 704 C CA . ASN A 1 88 ? -3.536 -16.863 -6.447 1.00 94.25 88 ASN A CA 1
ATOM 705 C C . ASN A 1 88 ? -3.022 -16.079 -5.231 1.00 94.25 88 ASN A C 1
ATOM 707 O O . ASN A 1 88 ? -2.959 -16.630 -4.127 1.00 94.25 88 ASN A O 1
ATOM 711 N N . PRO A 1 89 ? -2.605 -14.816 -5.417 1.00 95.19 89 PRO A N 1
ATOM 712 C CA . PRO A 1 89 ? -2.089 -14.014 -4.323 1.00 95.19 89 PRO A CA 1
ATOM 713 C C . PRO A 1 89 ? -3.194 -13.731 -3.306 1.00 95.19 89 PRO A C 1
ATOM 715 O O . PRO A 1 89 ? -4.344 -13.467 -3.657 1.00 95.19 89 PRO A O 1
ATOM 718 N N . GLN A 1 90 ? -2.838 -13.797 -2.028 1.00 93.44 90 GLN A N 1
ATOM 719 C CA . GLN A 1 90 ? -3.728 -13.508 -0.911 1.00 93.44 90 GLN A CA 1
ATOM 720 C C . GLN A 1 90 ? -3.046 -12.475 -0.026 1.00 93.44 90 GLN A C 1
ATOM 722 O O . GLN A 1 90 ? -1.879 -12.633 0.319 1.00 93.44 90 GLN A O 1
ATOM 727 N N . PHE A 1 91 ? -3.770 -11.424 0.350 1.00 92.12 91 PHE A N 1
ATOM 728 C CA . PHE A 1 91 ? -3.184 -10.359 1.164 1.00 92.12 91 PHE A CA 1
ATOM 729 C C . PHE A 1 91 ? -2.870 -10.817 2.599 1.00 92.12 91 PHE A C 1
ATOM 731 O O . PHE A 1 91 ? -1.899 -10.365 3.189 1.00 92.12 91 PHE A O 1
ATOM 738 N N . PHE A 1 92 ? -3.686 -11.718 3.157 1.00 91.12 92 PHE A N 1
ATOM 739 C CA . PHE A 1 92 ? -3.419 -12.410 4.420 1.00 91.12 92 PHE A CA 1
ATOM 740 C C . PHE A 1 92 ? -3.805 -13.881 4.271 1.00 91.12 92 PHE A C 1
ATOM 742 O O . PHE A 1 92 ? -4.867 -14.180 3.720 1.00 91.12 92 PHE A O 1
ATOM 749 N N . VAL A 1 93 ? -2.980 -14.784 4.801 1.00 91.31 93 VAL A N 1
ATOM 750 C CA . VAL A 1 93 ? -3.277 -16.218 4.905 1.00 91.31 93 VAL A CA 1
ATOM 751 C C . VAL A 1 93 ? -3.339 -16.540 6.390 1.00 91.31 93 VAL A C 1
ATOM 753 O O . VAL A 1 93 ? -2.351 -16.395 7.091 1.00 91.31 93 VAL A O 1
ATOM 756 N N . ASP A 1 94 ? -4.521 -16.902 6.887 1.00 90.50 94 ASP A N 1
ATOM 757 C CA . ASP A 1 94 ? -4.768 -17.190 8.310 1.00 90.50 94 ASP A CA 1
ATOM 758 C C . ASP A 1 94 ? -4.491 -16.029 9.299 1.00 90.50 94 ASP A C 1
ATOM 760 O O . ASP A 1 94 ? -4.478 -16.226 10.516 1.00 90.50 94 ASP A O 1
ATOM 764 N N . GLY A 1 95 ? -4.381 -14.796 8.792 1.00 89.25 95 GLY A N 1
ATOM 765 C CA . GLY A 1 95 ? -4.102 -13.581 9.566 1.00 89.25 95 GLY A CA 1
ATOM 766 C C . GLY A 1 95 ? -2.720 -13.016 9.249 1.00 89.25 95 GLY A C 1
ATOM 767 O O . GLY A 1 95 ? -2.108 -13.417 8.266 1.00 89.25 95 GLY A O 1
ATOM 768 N N . ALA A 1 96 ? -2.260 -12.052 10.046 1.00 89.62 96 ALA A N 1
ATOM 769 C CA . ALA A 1 96 ? -0.869 -11.608 10.021 1.00 89.62 96 ALA A CA 1
ATOM 770 C C . ALA A 1 96 ? -0.103 -12.202 11.211 1.00 89.62 96 ALA A C 1
ATOM 772 O O . ALA A 1 96 ? -0.505 -11.997 12.362 1.00 89.62 96 ALA A O 1
ATOM 773 N N . ASP A 1 97 ? 1.011 -12.881 10.948 1.00 90.62 97 ASP A N 1
ATOM 774 C CA . ASP A 1 97 ? 1.923 -13.408 11.961 1.00 90.62 97 ASP A CA 1
ATOM 775 C C . ASP A 1 97 ? 3.339 -12.840 11.800 1.00 90.62 97 ASP A C 1
ATOM 777 O O . ASP A 1 97 ? 3.796 -12.470 10.721 1.00 90.62 97 ASP A O 1
ATOM 781 N N . SER A 1 98 ? 4.074 -12.782 12.908 1.00 89.94 98 SER A N 1
ATOM 782 C CA . SER A 1 98 ? 5.494 -12.426 12.900 1.00 89.94 98 SER A CA 1
ATOM 783 C C . SER A 1 98 ? 6.351 -13.330 12.003 1.00 89.94 98 SER A C 1
ATOM 785 O O . SER A 1 98 ? 7.362 -12.867 11.483 1.00 89.94 98 SER A O 1
ATOM 787 N N . ALA A 1 99 ? 5.957 -14.592 11.813 1.00 89.94 99 ALA A N 1
ATOM 788 C CA . ALA A 1 99 ? 6.637 -15.547 10.947 1.00 89.94 99 ALA A CA 1
ATOM 789 C C . ALA A 1 99 ? 6.472 -15.233 9.449 1.00 89.94 99 ALA A C 1
ATOM 791 O O . ALA A 1 99 ? 7.273 -15.719 8.653 1.00 89.94 99 ALA A O 1
ATOM 792 N N . ASP A 1 100 ? 5.495 -14.399 9.073 1.00 88.38 100 ASP A N 1
ATOM 793 C CA . ASP A 1 100 ? 5.266 -13.989 7.681 1.00 88.38 100 ASP A CA 1
ATOM 794 C C . ASP A 1 100 ? 6.284 -12.937 7.207 1.00 88.38 100 ASP A C 1
ATOM 796 O O . ASP A 1 100 ? 6.365 -12.615 6.021 1.00 88.38 100 ASP A O 1
ATOM 800 N N . LEU A 1 101 ? 7.074 -12.376 8.128 1.00 88.44 101 LEU A N 1
ATOM 801 C CA . LEU A 1 101 ? 7.973 -11.260 7.865 1.00 88.44 101 LEU A CA 1
ATOM 802 C C . LEU A 1 101 ? 9.407 -11.746 7.694 1.00 88.44 101 LEU A C 1
ATOM 804 O O . LEU A 1 101 ? 10.152 -11.942 8.656 1.00 88.44 101 LEU A O 1
ATOM 808 N N . VAL A 1 102 ? 9.804 -11.895 6.436 1.00 87.94 102 VAL A N 1
ATOM 809 C CA . VAL A 1 102 ? 11.170 -12.242 6.047 1.00 87.94 102 VAL A CA 1
ATOM 810 C C . VAL A 1 102 ? 11.802 -11.033 5.372 1.00 87.94 102 VAL A C 1
ATOM 812 O O . VAL A 1 102 ? 11.327 -10.571 4.338 1.00 87.94 102 VAL A O 1
ATOM 815 N N . GLN A 1 103 ? 12.880 -10.516 5.961 1.00 85.44 103 GLN A N 1
ATOM 816 C CA . GLN A 1 103 ? 13.627 -9.408 5.373 1.00 85.44 103 GLN A CA 1
ATOM 817 C C . GLN A 1 103 ? 14.317 -9.857 4.076 1.00 85.44 103 GLN A C 1
ATOM 819 O O . GLN A 1 103 ? 14.965 -10.908 4.039 1.00 85.44 103 GLN A O 1
ATOM 824 N N . GLY A 1 104 ? 14.205 -9.044 3.023 1.00 80.06 104 GLY A N 1
ATOM 825 C CA . GLY A 1 104 ? 14.950 -9.246 1.781 1.00 80.06 104 GLY A CA 1
ATOM 826 C C . GLY A 1 104 ? 16.459 -9.131 2.019 1.00 80.06 104 GLY A C 1
ATOM 827 O O . GLY A 1 104 ? 16.915 -8.248 2.739 1.00 80.06 104 GLY A O 1
ATOM 828 N N . GLY A 1 105 ? 17.250 -10.027 1.420 1.00 75.06 105 GLY A N 1
ATOM 829 C CA . GLY A 1 105 ? 18.646 -10.254 1.825 1.00 75.06 105 GLY A CA 1
ATOM 830 C C . GLY A 1 105 ? 19.610 -9.065 1.693 1.00 75.06 105 GLY A C 1
ATOM 831 O O . GLY A 1 105 ? 20.645 -9.066 2.353 1.00 75.06 105 GLY A O 1
ATOM 832 N N . SER A 1 106 ? 19.297 -8.068 0.865 1.00 73.69 106 SER A N 1
ATOM 833 C CA . SER A 1 106 ? 20.172 -6.921 0.577 1.00 73.69 106 SER A CA 1
ATOM 834 C C . SER A 1 106 ? 19.582 -5.561 0.960 1.00 73.69 106 SER A C 1
ATOM 836 O O . SER A 1 106 ? 20.190 -4.547 0.640 1.00 73.69 106 SER A O 1
ATOM 838 N N . ILE A 1 107 ? 18.423 -5.516 1.625 1.00 80.44 107 ILE A N 1
ATOM 839 C CA . ILE A 1 107 ? 17.738 -4.259 1.967 1.00 80.44 107 ILE A CA 1
ATOM 840 C C . ILE A 1 107 ? 18.047 -3.892 3.424 1.00 80.44 107 ILE A C 1
ATOM 842 O O . ILE A 1 107 ? 17.899 -4.719 4.319 1.00 80.44 107 ILE A O 1
ATOM 846 N N . GLY A 1 108 ? 18.483 -2.657 3.683 1.00 81.88 108 GLY A N 1
ATOM 847 C CA . GLY A 1 108 ? 18.850 -2.141 5.014 1.00 81.88 108 GLY A CA 1
ATOM 848 C C . GLY A 1 108 ? 17.673 -1.776 5.939 1.00 81.88 108 GLY A C 1
ATOM 849 O O . GLY A 1 108 ? 17.777 -0.847 6.741 1.00 81.88 108 GLY A O 1
ATOM 850 N N . ASP A 1 109 ? 16.538 -2.466 5.845 1.00 86.75 109 ASP A N 1
ATOM 851 C CA . ASP A 1 109 ? 15.257 -2.103 6.475 1.00 86.75 109 ASP A CA 1
ATOM 852 C C . ASP A 1 109 ? 14.907 -2.926 7.730 1.00 86.75 109 ASP A C 1
ATOM 854 O O . ASP A 1 109 ? 13.763 -2.923 8.193 1.00 86.75 109 ASP A O 1
ATOM 858 N N . CYS A 1 110 ? 15.889 -3.591 8.345 1.00 90.56 110 CYS A N 1
ATOM 859 C CA . CYS A 1 110 ? 15.674 -4.458 9.512 1.00 90.56 110 CYS A CA 1
ATOM 860 C C . CYS A 1 110 ? 14.942 -3.762 10.672 1.00 90.56 110 CYS A C 1
ATOM 862 O O . CYS A 1 110 ? 14.169 -4.393 11.396 1.00 90.56 110 CYS A O 1
ATOM 864 N N . TRP A 1 111 ? 15.157 -2.454 10.845 1.00 91.94 111 TRP A N 1
ATOM 865 C CA . TRP A 1 111 ? 14.491 -1.628 11.851 1.00 91.94 111 TRP A CA 1
ATOM 866 C C . TRP A 1 111 ? 12.976 -1.541 11.612 1.00 91.94 111 TRP A C 1
ATOM 868 O O . TRP A 1 111 ? 12.201 -1.564 12.569 1.00 91.94 111 TRP A O 1
ATOM 878 N N . PHE A 1 112 ? 12.549 -1.495 10.349 1.00 90.81 112 PHE A N 1
ATOM 879 C CA . PHE A 1 112 ? 11.147 -1.453 9.953 1.00 90.81 112 PHE A CA 1
ATOM 880 C C . PHE A 1 112 ? 10.503 -2.836 10.077 1.00 90.81 112 PHE A C 1
ATOM 882 O O . PHE A 1 112 ? 9.471 -2.977 10.739 1.00 90.81 112 PHE A O 1
ATOM 889 N N . VAL A 1 113 ? 11.155 -3.872 9.537 1.00 91.81 113 VAL A N 1
ATOM 890 C CA . VAL A 1 113 ? 10.668 -5.260 9.617 1.00 91.81 113 VAL A CA 1
ATOM 891 C C . VAL A 1 113 ? 10.520 -5.706 11.077 1.00 91.81 113 VAL A C 1
ATOM 893 O O . VAL A 1 113 ? 9.507 -6.301 11.443 1.00 91.81 113 VAL A O 1
ATOM 896 N N . SER A 1 114 ? 11.462 -5.338 11.954 1.00 92.38 114 SER A N 1
ATOM 897 C CA . SER A 1 114 ? 11.388 -5.641 13.394 1.00 92.38 114 SER A CA 1
ATOM 898 C C . SER A 1 114 ? 10.205 -4.954 14.089 1.00 92.38 114 SER A C 1
ATOM 900 O O . SER A 1 114 ? 9.555 -5.546 14.959 1.00 92.38 114 SER A O 1
ATOM 902 N N . ALA A 1 115 ? 9.898 -3.708 13.713 1.00 92.50 115 ALA A N 1
ATOM 903 C CA . ALA A 1 115 ? 8.733 -2.997 14.232 1.00 92.50 115 ALA A CA 1
ATOM 904 C C . ALA A 1 115 ? 7.430 -3.674 13.778 1.00 92.50 115 ALA A C 1
ATOM 906 O O . ALA A 1 115 ? 6.538 -3.900 14.598 1.00 92.50 115 ALA A O 1
ATOM 907 N N . LEU A 1 116 ? 7.343 -4.066 12.503 1.00 91.69 116 LEU A N 1
ATOM 908 C CA . LEU A 1 116 ? 6.187 -4.777 11.960 1.00 91.69 116 LEU A CA 1
ATOM 909 C C . LEU A 1 116 ? 6.000 -6.155 12.613 1.00 91.69 116 LEU A C 1
ATOM 911 O O . LEU A 1 116 ? 4.883 -6.488 13.008 1.00 91.69 116 LEU A O 1
ATOM 915 N N . ALA A 1 117 ? 7.085 -6.897 12.848 1.00 92.75 117 ALA A N 1
ATOM 916 C CA . ALA A 1 117 ? 7.053 -8.179 13.555 1.00 92.75 117 ALA A CA 1
ATOM 917 C C . ALA A 1 117 ? 6.556 -8.034 14.991 1.00 92.75 117 ALA A C 1
ATOM 919 O O . ALA A 1 117 ? 5.732 -8.823 15.452 1.00 92.75 117 ALA A O 1
ATOM 920 N N . THR A 1 118 ? 6.978 -6.972 15.679 1.00 92.56 118 THR A N 1
ATOM 921 C CA . THR A 1 118 ? 6.467 -6.652 17.016 1.00 92.56 118 THR A CA 1
ATOM 922 C C . THR A 1 118 ? 4.961 -6.386 16.976 1.00 92.56 118 THR A C 1
ATOM 924 O O . THR A 1 118 ? 4.226 -6.871 17.836 1.00 92.56 118 THR A O 1
ATOM 927 N N . MET A 1 119 ? 4.474 -5.659 15.967 1.00 89.50 119 MET A N 1
ATOM 928 C CA . MET A 1 119 ? 3.043 -5.383 15.807 1.00 89.50 119 MET A CA 1
ATOM 929 C C . MET A 1 119 ? 2.230 -6.637 15.469 1.00 89.50 119 MET A C 1
ATOM 931 O O . MET A 1 119 ? 1.131 -6.787 16.002 1.00 89.50 119 MET A O 1
ATOM 935 N N . ALA A 1 120 ? 2.778 -7.553 14.667 1.00 91.06 120 ALA A N 1
ATOM 936 C CA . ALA A 1 120 ? 2.138 -8.820 14.308 1.00 91.06 120 ALA A CA 1
ATOM 937 C C . ALA A 1 120 ? 1.868 -9.727 15.524 1.00 91.06 120 ALA A C 1
ATOM 939 O O . ALA A 1 120 ? 0.909 -10.493 15.527 1.00 91.06 120 ALA A O 1
ATOM 940 N N . THR A 1 121 ? 2.618 -9.573 16.625 1.00 89.81 121 THR A N 1
ATOM 941 C CA . THR A 1 121 ? 2.326 -10.295 17.883 1.00 89.81 121 THR A CA 1
ATOM 942 C C . THR A 1 121 ? 0.970 -9.927 18.502 1.00 89.81 121 THR A C 1
ATOM 944 O O . THR A 1 121 ? 0.427 -10.673 19.323 1.00 89.81 121 THR A O 1
ATOM 947 N N . LYS A 1 122 ? 0.389 -8.782 18.113 1.00 88.00 122 LYS A N 1
ATOM 948 C CA . LYS A 1 122 ? -0.952 -8.363 18.516 1.00 88.00 122 LYS A CA 1
ATOM 949 C C . LYS A 1 122 ? -1.944 -8.643 17.391 1.00 88.00 122 LYS A C 1
ATOM 951 O O . LYS A 1 122 ? -2.023 -7.898 16.418 1.00 88.00 122 LYS A O 1
ATOM 956 N N . LYS A 1 123 ? -2.786 -9.659 17.603 1.00 85.56 123 LYS A N 1
ATOM 957 C CA . LYS A 1 123 ? -3.877 -10.022 16.684 1.00 85.56 123 LYS A CA 1
ATOM 958 C C . LYS A 1 123 ? -4.687 -8.803 16.240 1.00 85.56 123 LYS A C 1
ATOM 960 O O . LYS A 1 123 ? -5.113 -8.003 17.083 1.00 85.56 123 LYS A O 1
ATOM 965 N N . ASN A 1 124 ? -4.984 -8.730 14.945 1.00 84.25 124 ASN A N 1
ATOM 966 C CA . ASN A 1 124 ? -5.763 -7.667 14.309 1.00 84.25 124 ASN A CA 1
ATOM 967 C C . ASN A 1 124 ? -5.100 -6.280 14.327 1.00 84.25 124 ASN A C 1
ATOM 969 O O . ASN A 1 124 ? -5.799 -5.297 14.071 1.00 84.25 124 ASN A O 1
ATOM 973 N N . LEU A 1 125 ? -3.829 -6.136 14.728 1.00 86.50 125 LEU A N 1
ATOM 974 C CA . LEU A 1 125 ? -3.161 -4.832 14.709 1.00 86.50 125 LEU A CA 1
ATOM 975 C C . LEU A 1 125 ? -2.605 -4.519 13.319 1.00 86.50 125 LEU A C 1
ATOM 977 O O . LEU A 1 125 ? -2.841 -3.422 12.820 1.00 86.50 125 LEU A O 1
ATOM 981 N N . VAL A 1 126 ? -1.912 -5.472 12.695 1.00 87.06 126 VAL A N 1
ATOM 982 C CA . VAL A 1 126 ? -1.311 -5.292 11.364 1.00 87.06 126 VAL A CA 1
ATOM 983 C C . VAL A 1 126 ? -2.395 -5.074 10.311 1.00 87.06 126 VAL A C 1
ATOM 985 O O . VAL A 1 126 ? -2.306 -4.183 9.469 1.00 87.06 126 VAL A O 1
ATOM 988 N N . GLU A 1 127 ? -3.488 -5.816 10.434 1.00 86.88 127 GLU A N 1
ATOM 989 C CA . GLU A 1 127 ? -4.645 -5.770 9.550 1.00 86.88 127 GLU A CA 1
ATOM 990 C C . GLU A 1 127 ? -5.368 -4.415 9.590 1.00 86.88 127 GLU A C 1
ATOM 992 O O . GLU A 1 127 ? -6.087 -4.084 8.653 1.00 86.88 127 GLU A O 1
ATOM 997 N N . ARG A 1 128 ? -5.164 -3.599 10.637 1.00 87.31 128 ARG A N 1
ATOM 998 C CA . ARG A 1 128 ? -5.738 -2.244 10.726 1.00 87.31 128 ARG A CA 1
ATOM 999 C C . ARG A 1 128 ? -4.970 -1.202 9.920 1.00 87.31 128 ARG A C 1
ATOM 1001 O O . ARG A 1 128 ? -5.534 -0.141 9.663 1.00 87.31 128 ARG A O 1
ATOM 1008 N N . PHE A 1 129 ? -3.718 -1.467 9.541 1.00 89.06 129 PHE A N 1
ATOM 1009 C CA . PHE A 1 129 ? -2.949 -0.520 8.730 1.00 89.06 129 PHE A CA 1
ATOM 1010 C C . PHE A 1 12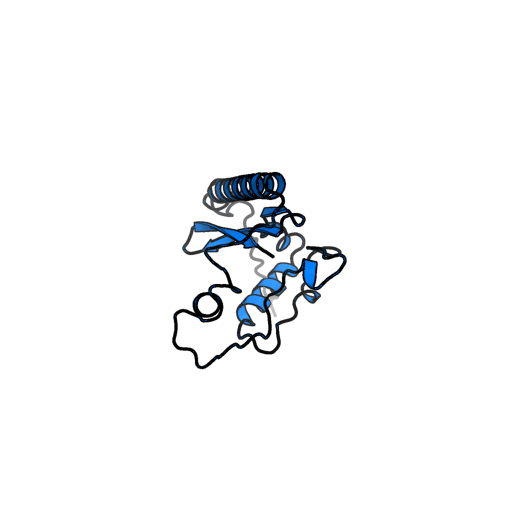9 ? -3.458 -0.459 7.297 1.00 89.06 129 PHE A C 1
ATOM 1012 O O . PHE A 1 129 ? -3.482 0.625 6.725 1.00 89.06 129 PHE A O 1
ATOM 1019 N N . CYS A 1 130 ? -3.896 -1.589 6.734 1.00 93.50 130 CYS A N 1
ATOM 1020 C CA . CYS A 1 130 ? -4.568 -1.623 5.440 1.00 93.50 130 CYS A CA 1
ATOM 1021 C C . CYS A 1 130 ? -6.050 -1.277 5.632 1.00 93.50 130 CYS A C 1
ATOM 1023 O O . CYS A 1 130 ? -6.853 -2.088 6.087 1.00 93.50 130 CYS A O 1
ATOM 1025 N N . VAL A 1 131 ? -6.406 -0.036 5.319 1.00 95.25 131 VAL A N 1
ATOM 1026 C CA . VAL A 1 131 ? -7.728 0.537 5.600 1.00 95.25 131 VAL A CA 1
ATOM 1027 C C . VAL A 1 131 ? -8.771 0.108 4.571 1.00 95.25 131 VAL A C 1
ATOM 1029 O O . VAL A 1 131 ? -9.941 -0.089 4.912 1.00 95.25 131 VAL A O 1
ATOM 1032 N N . ALA A 1 132 ? -8.354 0.020 3.311 1.00 97.31 132 ALA A N 1
ATOM 1033 C CA . ALA A 1 132 ? -9.162 -0.400 2.177 1.00 97.31 132 ALA A CA 1
ATOM 1034 C C . ALA A 1 132 ? -8.250 -0.914 1.068 1.00 97.31 132 ALA A C 1
ATOM 1036 O O . ALA A 1 132 ? -7.115 -0.461 0.929 1.00 97.31 132 ALA A O 1
ATOM 1037 N N . ARG A 1 133 ? -8.758 -1.837 0.260 1.00 97.31 133 ARG A N 1
ATOM 1038 C CA . ARG A 1 133 ? -8.030 -2.408 -0.868 1.00 97.31 133 ARG A CA 1
ATOM 1039 C C . ARG A 1 133 ? -8.990 -2.968 -1.903 1.00 97.31 133 ARG A C 1
ATOM 1041 O O . ARG A 1 133 ? -10.135 -3.281 -1.583 1.00 97.31 133 ARG A O 1
ATOM 1048 N N . ASP A 1 134 ? -8.499 -3.081 -3.125 1.00 97.56 134 ASP A N 1
ATOM 1049 C CA . ASP A 1 134 ? -9.154 -3.800 -4.207 1.00 97.56 134 ASP A CA 1
ATOM 1050 C C . ASP A 1 134 ? -8.084 -4.516 -5.030 1.00 97.56 134 ASP A C 1
ATOM 1052 O O . ASP A 1 134 ? -7.446 -3.933 -5.911 1.00 97.56 134 ASP A O 1
ATOM 1056 N N . GLU A 1 135 ? -7.875 -5.790 -4.712 1.00 96.19 135 GLU A N 1
ATOM 1057 C CA . GLU A 1 135 ? -6.845 -6.649 -5.296 1.00 96.19 135 GLU A CA 1
ATOM 1058 C C . GLU A 1 135 ? -7.073 -6.861 -6.804 1.00 96.19 135 GLU A C 1
ATOM 1060 O O . GLU A 1 135 ? -6.128 -7.014 -7.580 1.00 96.19 135 GLU A O 1
ATOM 1065 N N . GLN A 1 136 ? -8.328 -6.787 -7.270 1.00 95.31 136 GLN A N 1
ATOM 1066 C CA . GLN A 1 136 ? -8.648 -6.953 -8.689 1.00 95.31 136 GLN A CA 1
ATOM 1067 C C . GLN A 1 136 ? -8.022 -5.843 -9.533 1.00 95.31 136 GLN A C 1
ATOM 1069 O O . GLN A 1 136 ? -7.489 -6.117 -10.608 1.00 95.31 136 GLN A O 1
ATOM 1074 N N . VAL A 1 137 ? -8.062 -4.599 -9.050 1.00 97.25 137 VAL A N 1
ATOM 1075 C CA . VAL A 1 137 ? -7.424 -3.461 -9.726 1.00 97.25 137 VAL A CA 1
ATOM 1076 C C . VAL A 1 137 ? -6.057 -3.099 -9.148 1.00 97.25 137 VAL A C 1
ATOM 1078 O O . VAL A 1 137 ? -5.406 -2.219 -9.699 1.00 97.25 137 VAL A O 1
ATOM 1081 N N . GLY A 1 138 ? -5.605 -3.781 -8.095 1.00 97.12 138 GLY A N 1
ATOM 1082 C CA . GLY A 1 138 ? -4.290 -3.578 -7.494 1.00 97.12 138 GLY A CA 1
ATOM 1083 C C . GLY A 1 138 ? -4.139 -2.208 -6.837 1.00 97.12 138 GLY A C 1
ATOM 1084 O O . GLY A 1 138 ? -3.150 -1.538 -7.091 1.00 97.12 138 GLY A O 1
ATOM 1085 N N . VAL A 1 139 ? -5.132 -1.750 -6.062 1.00 98.19 139 VAL A N 1
ATOM 1086 C CA . VAL A 1 139 ? -5.026 -0.519 -5.251 1.00 98.19 139 VAL A CA 1
ATOM 1087 C C . VAL A 1 139 ? -5.134 -0.847 -3.769 1.00 98.19 139 VAL A C 1
ATOM 1089 O O . VAL A 1 139 ? -6.051 -1.556 -3.351 1.00 98.19 139 VAL A O 1
ATOM 1092 N N . TYR A 1 140 ? -4.236 -0.276 -2.969 1.00 98.00 140 TYR A N 1
ATOM 1093 C CA . TYR A 1 140 ? -4.165 -0.499 -1.530 1.00 98.00 140 TYR A CA 1
ATOM 1094 C C . TYR A 1 140 ? -4.032 0.832 -0.800 1.00 98.00 140 TYR A C 1
ATOM 1096 O O . TYR A 1 140 ? -3.207 1.673 -1.146 1.00 98.00 140 TYR A O 1
ATOM 1104 N N . GLY A 1 141 ? -4.874 1.033 0.209 1.00 97.94 141 GLY A N 1
ATOM 1105 C CA . GLY A 1 141 ? -4.872 2.213 1.056 1.00 97.94 141 GLY A CA 1
ATOM 1106 C C . GLY A 1 141 ? -4.404 1.885 2.463 1.00 97.94 141 GLY A C 1
ATOM 1107 O O . GLY A 1 141 ? -5.019 1.077 3.161 1.00 97.94 141 GLY A O 1
ATOM 1108 N N . PHE A 1 142 ? -3.346 2.561 2.890 1.00 97.00 142 PHE A N 1
ATOM 1109 C CA . PHE A 1 142 ? -2.730 2.428 4.198 1.00 97.00 142 PHE A CA 1
ATOM 1110 C C . PHE A 1 142 ? -2.860 3.706 5.023 1.00 97.00 142 PHE A C 1
ATOM 1112 O O . PHE A 1 142 ? -3.043 4.804 4.490 1.00 97.00 142 PHE A O 1
ATOM 1119 N N . ILE A 1 143 ? -2.744 3.556 6.340 1.00 94.94 143 ILE A N 1
ATOM 1120 C CA . ILE A 1 143 ? -2.717 4.662 7.295 1.00 94.94 143 ILE A CA 1
ATOM 1121 C C . ILE A 1 143 ? -1.441 4.599 8.134 1.00 94.94 143 ILE A C 1
ATOM 1123 O O . ILE A 1 143 ? -1.119 3.569 8.722 1.00 94.94 143 ILE A O 1
ATOM 1127 N N . PHE A 1 144 ? -0.727 5.716 8.213 1.00 92.88 144 PHE A N 1
ATOM 1128 C CA . PHE A 1 144 ? 0.475 5.872 9.027 1.00 92.88 144 PHE A CA 1
ATOM 1129 C C . PHE A 1 144 ? 0.326 7.067 9.961 1.00 92.88 144 PHE A C 1
ATOM 1131 O O . PHE A 1 144 ? -0.391 8.015 9.655 1.00 92.88 144 PHE A O 1
ATOM 1138 N N . PHE A 1 145 ? 1.020 7.043 11.095 1.00 90.75 145 PHE A N 1
ATOM 1139 C CA . PHE A 1 145 ? 1.123 8.204 11.973 1.00 90.75 145 PHE A CA 1
ATOM 1140 C C . PHE A 1 145 ? 2.496 8.848 11.792 1.00 90.75 145 PHE A C 1
ATOM 1142 O O . PHE A 1 145 ? 3.512 8.218 12.087 1.00 90.75 145 PHE A O 1
ATOM 1149 N N . ARG A 1 146 ? 2.538 10.084 11.286 1.00 89.38 146 ARG A N 1
ATOM 1150 C CA . ARG A 1 146 ? 3.780 10.811 10.988 1.00 89.38 146 ARG A CA 1
ATOM 1151 C C . ARG A 1 146 ? 3.632 12.277 11.369 1.00 89.38 146 ARG A C 1
ATOM 1153 O O . ARG A 1 146 ? 2.600 12.879 11.102 1.00 89.38 146 ARG A O 1
ATOM 1160 N N . ASP A 1 147 ? 4.661 12.845 11.994 1.00 88.69 147 ASP A N 1
ATOM 1161 C CA . ASP A 1 147 ? 4.732 14.275 12.334 1.00 88.69 147 ASP A CA 1
ATOM 1162 C C . ASP A 1 147 ? 3.516 14.798 13.123 1.00 88.69 147 ASP A C 1
ATOM 1164 O O . ASP A 1 147 ? 3.089 15.933 12.938 1.00 88.69 147 ASP A O 1
ATOM 1168 N N . ALA A 1 148 ? 2.970 13.964 14.017 1.00 87.44 148 ALA A N 1
ATOM 1169 C CA . ALA A 1 148 ? 1.758 14.211 14.806 1.00 87.44 148 ALA A CA 1
ATOM 1170 C C . ALA A 1 148 ? 0.424 14.210 14.028 1.00 87.44 148 ALA A C 1
ATOM 1172 O O . ALA A 1 148 ? -0.590 14.618 14.587 1.00 87.44 148 ALA A O 1
ATOM 1173 N N . TYR A 1 149 ? 0.397 13.694 12.796 1.00 89.88 149 TYR A N 1
ATOM 1174 C CA . TYR A 1 149 ? -0.819 13.559 11.990 1.00 89.88 149 TYR A CA 1
ATOM 1175 C C . TYR A 1 149 ? -1.007 12.141 11.447 1.00 89.88 149 TYR A C 1
ATOM 1177 O O . TYR A 1 149 ? -0.056 11.385 11.233 1.00 89.88 149 TYR A O 1
ATOM 1185 N N . TRP A 1 150 ? -2.263 11.798 11.165 1.00 91.50 150 TRP A N 1
ATOM 1186 C CA . TRP A 1 150 ? -2.623 10.597 10.419 1.00 91.50 150 TRP A CA 1
ATOM 1187 C C . TRP A 1 150 ? -2.488 10.839 8.914 1.00 91.50 150 TRP A C 1
ATOM 1189 O O . TRP A 1 150 ? -3.152 11.701 8.341 1.00 91.50 150 TRP A O 1
ATOM 1199 N N . VAL A 1 151 ? -1.623 10.061 8.269 1.00 93.75 151 VAL A N 1
ATOM 1200 C CA . VAL A 1 151 ? -1.272 10.177 6.854 1.00 93.75 151 VAL A CA 1
ATOM 1201 C C . VAL A 1 151 ? -1.793 8.964 6.101 1.00 93.75 151 VAL A C 1
ATOM 1203 O O . VAL A 1 151 ? -1.407 7.828 6.374 1.00 93.75 151 VAL A O 1
ATOM 1206 N N . THR A 1 152 ? -2.666 9.215 5.129 1.00 95.81 152 THR A N 1
ATOM 1207 C CA . THR A 1 152 ? -3.130 8.189 4.192 1.00 95.81 152 THR A CA 1
ATOM 1208 C C . THR A 1 152 ? -2.121 8.014 3.066 1.00 95.81 152 THR A C 1
ATOM 1210 O O . THR A 1 152 ? -1.737 8.993 2.428 1.00 95.81 152 THR A O 1
ATOM 1213 N N . VAL A 1 153 ? -1.763 6.769 2.777 1.00 96.75 153 VAL A N 1
ATOM 1214 C CA . VAL A 1 153 ? -0.886 6.386 1.669 1.00 96.75 153 VAL A CA 1
ATOM 1215 C C . VAL A 1 153 ? -1.666 5.445 0.761 1.00 96.75 153 VAL A C 1
ATOM 1217 O O . VAL A 1 153 ? -2.240 4.475 1.243 1.00 96.75 153 VAL A O 1
ATOM 1220 N N . ILE A 1 154 ? -1.741 5.748 -0.534 1.00 98.00 154 ILE A N 1
ATOM 1221 C CA . ILE A 1 154 ? -2.374 4.876 -1.529 1.00 98.00 154 ILE A CA 1
ATOM 1222 C C . ILE A 1 154 ? -1.277 4.428 -2.478 1.00 98.00 154 ILE A C 1
ATOM 1224 O O . ILE A 1 154 ? -0.622 5.301 -3.027 1.00 98.00 154 ILE A O 1
ATOM 1228 N N . ILE A 1 155 ? -1.121 3.125 -2.669 1.00 97.00 155 ILE A N 1
ATOM 1229 C CA . ILE A 1 155 ? -0.114 2.530 -3.556 1.00 97.00 155 ILE A CA 1
ATOM 1230 C C . ILE A 1 155 ? -0.751 1.448 -4.431 1.00 97.00 155 ILE A C 1
ATOM 1232 O O . ILE A 1 155 ? -1.859 0.973 -4.138 1.00 97.00 155 ILE A O 1
ATOM 1236 N N . ASP A 1 156 ? -0.079 1.090 -5.519 1.00 96.31 156 ASP A N 1
ATOM 1237 C CA . 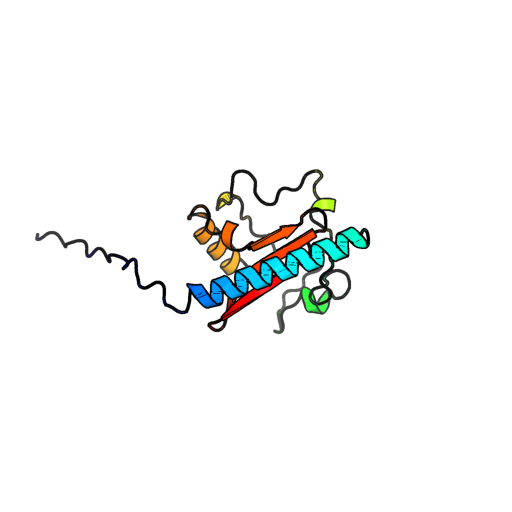ASP A 1 156 ? -0.359 -0.130 -6.271 1.00 96.31 156 ASP A CA 1
ATOM 1238 C C . ASP A 1 156 ? 0.358 -1.364 -5.681 1.00 96.31 156 ASP A C 1
ATOM 1240 O O . ASP A 1 156 ? 1.041 -1.263 -4.661 1.00 96.31 156 ASP A O 1
ATOM 1244 N N . GLU A 1 157 ? 0.064 -2.549 -6.241 1.00 91.19 157 GLU A N 1
ATOM 1245 C CA . GLU A 1 157 ? 0.786 -3.814 -5.967 1.00 91.19 157 GLU A CA 1
ATOM 1246 C C . GLU A 1 157 ? 2.112 -3.912 -6.715 1.00 91.19 157 GLU A C 1
ATOM 1248 O O . GLU A 1 157 ? 2.133 -3.502 -7.900 1.00 91.19 157 GLU A O 1
#

pLDDT: mean 85.83, std 14.42, range [41.59, 98.69]

Secondary structure (DSSP, 8-state):
-PPPP-------TT-S-TTTTHHHHHHHHHHHHHHHHHHHHHHHTT-----TTS-TTT-HHHHHS-SS--S-----S----HHHH-SS--S-SSS--GGG----TT-S-HHHHHHHHHHHTSTTTGGGTEEEEETTTTEEEEEEEETTEEEEEEEE-